Protein AF-A0A4R6Y4E1-F1 (afdb_monomer_lite)

Sequence (152 aa):
MNLIAGKPDPKTITSSATFGTSAPVRHVVDASTGERIGWIRPSKTGWIEWRAFTRQGLERTEAEALEAMAAAVLEYRACEAADAAHVAEVLSLPEPERTARRNRDKAAVAVEIERSRSVIRQHDLDRAERALSEAEAELEIAMTISNRRAAA

Foldseek 3Di:
DDKDWADFDPVQWDADPVQGIFFGWTFIADPVPRDGQWIWGQDPVQWIWTDGDPDTDTHNDPVVRVVVSVVVVVVVVVVVVVVVVVVVVLVPDDPPLSVLVVQLVVLVVQLVVQVPDPDHDPVSNVVSVVSNVVSVVVNVVGVVVVVVVVVD

pLDDT: mean 92.82, std 6.61, range [64.56, 98.25]

Structure (mmCIF, N/CA/C/O backbone):
data_AF-A0A4R6Y4E1-F1
#
_entry.id   AF-A0A4R6Y4E1-F1
#
loop_
_atom_site.group_PDB
_atom_site.id
_atom_site.type_symbol
_atom_site.label_atom_id
_atom_site.label_alt_id
_atom_site.label_comp_id
_atom_site.label_asym_id
_atom_site.label_entity_id
_atom_site.label_seq_id
_atom_site.pdbx_PDB_ins_code
_atom_site.Cartn_x
_atom_site.Cartn_y
_atom_site.Cartn_z
_atom_site.occupancy
_atom_site.B_iso_or_equiv
_atom_site.auth_seq_id
_atom_site.auth_comp_id
_atom_site.auth_asym_id
_atom_site.auth_atom_id
_atom_site.pdbx_PDB_model_num
ATOM 1 N N . MET A 1 1 ? -16.905 -10.824 4.364 1.00 84.44 1 MET A N 1
ATOM 2 C CA . MET A 1 1 ? -15.901 -11.131 5.406 1.00 84.44 1 MET A CA 1
ATOM 3 C C . MET A 1 1 ? -16.597 -11.089 6.754 1.00 84.44 1 MET A C 1
ATOM 5 O O . MET A 1 1 ? -17.468 -10.245 6.911 1.00 84.44 1 MET A O 1
ATOM 9 N N . ASN A 1 2 ? -16.280 -11.996 7.680 1.00 91.38 2 ASN A N 1
ATOM 10 C CA . ASN A 1 2 ? -16.946 -12.058 8.983 1.00 91.38 2 ASN A CA 1
ATOM 11 C C . ASN A 1 2 ? -15.935 -11.740 10.087 1.00 91.38 2 ASN A C 1
ATOM 13 O O . ASN A 1 2 ? -15.130 -12.597 10.444 1.00 91.38 2 ASN A O 1
ATOM 17 N N . LEU A 1 3 ? -15.938 -10.502 10.578 1.00 94.62 3 LEU A N 1
ATOM 18 C CA . LEU A 1 3 ? -14.987 -10.051 11.590 1.00 94.62 3 LEU A CA 1
ATOM 19 C C . LEU A 1 3 ? -15.568 -10.205 12.991 1.00 94.62 3 LEU A C 1
ATOM 21 O O . LEU A 1 3 ? -16.689 -9.779 13.256 1.00 94.62 3 LEU A O 1
ATOM 25 N N . ILE A 1 4 ? -14.780 -10.777 13.899 1.00 94.88 4 ILE A N 1
ATOM 26 C CA . ILE A 1 4 ? -15.177 -10.975 15.293 1.00 94.88 4 ILE A CA 1
ATOM 27 C C . ILE A 1 4 ? -14.110 -10.384 16.207 1.00 94.88 4 ILE A C 1
ATOM 29 O O . ILE A 1 4 ? -12.931 -10.734 16.126 1.00 94.88 4 ILE A O 1
ATOM 33 N N . ALA A 1 5 ? -14.535 -9.504 17.111 1.00 93.94 5 ALA A N 1
ATOM 34 C CA . ALA A 1 5 ? -13.683 -8.972 18.162 1.00 93.94 5 ALA A CA 1
ATOM 35 C C . ALA A 1 5 ? -13.649 -9.921 19.368 1.00 93.94 5 ALA A C 1
ATOM 37 O O . ALA A 1 5 ? -14.664 -10.176 20.020 1.00 93.94 5 ALA A O 1
ATOM 38 N N . GLY A 1 6 ? -12.457 -10.413 19.690 1.00 92.62 6 GLY A N 1
ATOM 39 C CA . GLY A 1 6 ? -12.200 -11.307 20.810 1.00 92.62 6 GLY A CA 1
ATOM 40 C C . GLY A 1 6 ? -12.301 -10.634 22.179 1.00 92.62 6 GLY A C 1
ATOM 41 O O . GLY A 1 6 ? -12.754 -9.495 22.332 1.00 92.62 6 GLY A O 1
ATOM 42 N N . LYS A 1 7 ? -11.864 -11.363 23.208 1.00 92.81 7 LYS A N 1
ATOM 43 C CA . LYS A 1 7 ? -11.834 -10.853 24.584 1.00 92.81 7 LYS A CA 1
ATOM 44 C C . LYS A 1 7 ? -10.798 -9.726 24.727 1.00 92.81 7 LYS A C 1
ATOM 46 O O . LYS A 1 7 ? -9.799 -9.741 24.005 1.00 92.81 7 LYS A O 1
ATOM 51 N N . PRO A 1 8 ? -11.010 -8.768 25.646 1.00 92.81 8 PRO A N 1
ATOM 52 C CA . PRO A 1 8 ? -10.024 -7.727 25.910 1.00 92.81 8 PRO A CA 1
ATOM 53 C C . PRO A 1 8 ? -8.706 -8.327 26.405 1.00 92.81 8 PRO A C 1
ATOM 55 O O . PRO A 1 8 ? -8.720 -9.188 27.286 1.00 92.81 8 PRO A O 1
ATOM 58 N N . ASP A 1 9 ? -7.582 -7.863 25.863 1.00 91.12 9 ASP A N 1
ATOM 59 C CA . ASP A 1 9 ? -6.246 -8.227 26.327 1.00 91.12 9 ASP A CA 1
ATOM 60 C C . ASP A 1 9 ? -5.785 -7.232 27.407 1.00 91.12 9 ASP A C 1
ATOM 62 O O . ASP A 1 9 ? -5.409 -6.098 27.085 1.00 91.12 9 ASP A O 1
ATOM 66 N N . PRO A 1 10 ? -5.773 -7.622 28.694 1.00 88.38 10 PRO A N 1
ATOM 67 C CA . PRO A 1 10 ? -5.401 -6.726 29.783 1.00 88.38 10 PRO A CA 1
ATOM 68 C C . PRO A 1 10 ? -3.941 -6.261 29.708 1.00 88.38 10 PRO A C 1
ATOM 70 O O . PRO A 1 10 ? -3.612 -5.226 30.281 1.00 88.38 10 PRO A O 1
ATOM 73 N N . LYS A 1 11 ? -3.062 -6.965 28.979 1.00 88.94 11 LYS A N 1
ATOM 74 C CA . LYS A 1 11 ? -1.655 -6.562 28.814 1.00 88.94 11 LYS A CA 1
ATOM 75 C C . LYS A 1 11 ? -1.486 -5.323 27.938 1.00 88.94 11 LYS A C 1
ATOM 77 O O . LYS A 1 11 ? -0.417 -4.724 27.928 1.00 88.94 11 LYS A O 1
ATOM 82 N N . THR A 1 12 ? -2.524 -4.946 27.197 1.00 87.25 12 THR A N 1
ATOM 83 C CA . THR A 1 12 ? -2.503 -3.782 26.300 1.00 87.25 12 THR A CA 1
ATOM 84 C C . THR A 1 12 ? -2.957 -2.490 26.976 1.00 87.25 12 THR A C 1
ATOM 86 O O . THR A 1 12 ? -2.965 -1.436 26.341 1.00 87.25 12 THR A O 1
ATOM 89 N N . ILE A 1 13 ? -3.315 -2.556 28.261 1.00 84.69 13 ILE A N 1
ATOM 90 C CA . ILE A 1 13 ? -3.649 -1.383 29.061 1.00 84.69 13 ILE A CA 1
ATOM 91 C C . ILE A 1 13 ? -2.399 -0.520 29.205 1.00 84.69 13 ILE A C 1
ATOM 93 O O . ILE A 1 13 ? -1.373 -0.957 29.724 1.00 84.69 13 ILE A O 1
ATOM 97 N N . THR A 1 14 ? -2.503 0.734 28.783 1.00 79.31 14 THR A N 1
ATOM 98 C CA . THR A 1 14 ? -1.469 1.744 29.007 1.00 79.31 14 THR A CA 1
ATOM 99 C C . THR A 1 14 ? -1.999 2.815 29.944 1.00 79.31 14 THR A C 1
ATOM 101 O O . THR A 1 14 ? -3.106 3.315 29.772 1.00 79.31 14 THR A O 1
ATOM 104 N N . SER A 1 15 ? -1.215 3.182 30.954 1.00 78.12 15 SER A N 1
ATOM 105 C CA . SER A 1 15 ? -1.533 4.292 31.852 1.00 78.12 15 SER A CA 1
ATOM 106 C C . SER A 1 15 ? -0.541 5.426 31.650 1.00 78.12 15 SER A C 1
ATOM 108 O O . SER A 1 15 ? 0.667 5.223 31.752 1.00 78.12 15 SER A O 1
ATOM 110 N N . SER A 1 16 ? -1.050 6.625 31.394 1.00 73.19 16 SER A N 1
ATOM 111 C CA . SER A 1 16 ? -0.264 7.856 31.337 1.00 73.19 16 SER A CA 1
ATOM 112 C C . SER A 1 16 ? -0.762 8.826 32.402 1.00 73.19 16 SER A C 1
ATOM 114 O O . SER A 1 16 ? -1.966 8.922 32.627 1.00 73.19 16 SER A O 1
ATOM 116 N N . ALA A 1 17 ? 0.138 9.586 33.029 1.00 70.88 17 ALA A N 1
ATOM 117 C CA . ALA A 1 17 ? -0.254 10.669 33.934 1.00 70.88 17 ALA A CA 1
ATOM 118 C C . ALA A 1 17 ? -1.079 11.753 33.210 1.00 70.88 17 ALA A C 1
ATOM 120 O O . ALA A 1 17 ? -1.990 12.330 33.793 1.00 70.88 17 ALA A O 1
ATOM 121 N N . THR A 1 18 ? -0.793 11.991 31.926 1.00 68.31 18 THR A N 1
ATOM 122 C CA . THR A 1 18 ? -1.455 13.012 31.101 1.00 68.31 18 THR A CA 1
ATOM 123 C C . THR A 1 18 ? -2.766 12.510 30.504 1.00 68.31 18 THR A C 1
ATOM 125 O O . THR A 1 18 ? -3.756 13.232 30.479 1.00 68.31 18 THR A O 1
ATOM 128 N N . PHE A 1 19 ? -2.787 11.263 30.027 1.00 65.75 19 PHE A N 1
ATOM 129 C CA . PHE A 1 19 ? -3.925 10.716 29.279 1.00 65.75 19 PHE A CA 1
ATOM 130 C C . PHE A 1 19 ? -4.743 9.697 30.072 1.00 65.75 19 PHE A C 1
ATOM 132 O O . PHE A 1 19 ? -5.717 9.163 29.550 1.00 65.75 19 PHE A O 1
ATOM 139 N N . GLY A 1 20 ? -4.388 9.436 31.334 1.00 75.31 20 GLY A N 1
ATOM 140 C CA . GLY A 1 20 ? -4.954 8.403 32.204 1.00 75.31 20 GLY A CA 1
ATOM 141 C C . GLY A 1 20 ? -4.787 6.984 31.648 1.00 75.31 20 GLY A C 1
ATOM 142 O O . GLY A 1 20 ? -3.967 6.731 30.769 1.00 75.31 20 GLY A O 1
ATOM 143 N N . THR A 1 21 ? -5.589 6.051 32.159 1.00 82.12 21 THR A N 1
ATOM 144 C CA . THR A 1 21 ? -5.585 4.645 31.718 1.00 82.12 21 THR A CA 1
ATOM 145 C C . THR A 1 21 ? -6.402 4.457 30.440 1.00 82.12 21 THR A C 1
ATOM 147 O O . THR A 1 21 ? -7.532 4.941 30.364 1.00 82.12 21 THR A O 1
ATOM 150 N N . SER A 1 22 ? -5.837 3.784 29.438 1.00 84.44 22 SER A N 1
ATOM 151 C CA . SER A 1 22 ? -6.516 3.372 28.208 1.00 84.44 22 SER A CA 1
ATOM 152 C C . SER A 1 22 ? -7.258 2.048 28.408 1.00 84.44 22 SER A C 1
ATOM 154 O O . SER A 1 22 ? -6.874 1.219 29.236 1.00 84.44 22 SER A O 1
ATOM 156 N N . ALA A 1 23 ? -8.349 1.853 27.665 1.00 87.94 23 ALA A N 1
ATOM 157 C CA . ALA A 1 23 ? -9.066 0.586 27.690 1.00 87.94 23 ALA A CA 1
ATOM 158 C C . ALA A 1 23 ? -8.222 -0.526 27.034 1.00 87.94 23 ALA A C 1
ATOM 160 O O . ALA A 1 23 ? -7.508 -0.255 26.060 1.00 87.94 23 ALA A O 1
ATOM 161 N N . PRO A 1 24 ? -8.319 -1.774 27.528 1.00 91.69 24 PRO A N 1
ATOM 162 C CA . PRO A 1 24 ? -7.678 -2.910 26.886 1.00 91.69 24 PRO A CA 1
ATOM 163 C C . PRO A 1 24 ? -8.207 -3.100 25.464 1.00 91.69 24 PRO A C 1
ATOM 165 O O . PRO A 1 24 ? -9.400 -2.972 25.181 1.00 91.69 24 PRO A O 1
ATOM 168 N N . VAL A 1 25 ? -7.291 -3.450 24.578 1.00 93.75 25 VAL A N 1
ATOM 169 C CA . VAL A 1 25 ? -7.544 -3.748 23.180 1.00 93.75 25 VAL A CA 1
ATOM 170 C C . VAL A 1 25 ? -8.214 -5.115 23.042 1.00 93.75 25 VAL A C 1
ATOM 172 O O . VAL A 1 25 ? -7.837 -6.077 23.706 1.00 93.75 25 VAL A O 1
ATOM 175 N N . ARG A 1 26 ? -9.182 -5.227 22.134 1.00 96.06 26 ARG A N 1
ATOM 176 C CA . ARG A 1 26 ? -9.767 -6.494 21.680 1.00 96.06 26 ARG A CA 1
ATOM 177 C C . ARG A 1 26 ? -9.242 -6.801 20.287 1.00 96.06 26 ARG A C 1
ATOM 179 O O . ARG A 1 26 ? -9.393 -5.994 19.371 1.00 96.06 26 ARG A O 1
ATOM 186 N N . HIS A 1 27 ? -8.608 -7.957 20.116 1.00 95.75 27 HIS A N 1
ATOM 187 C CA . HIS A 1 27 ? -8.137 -8.382 18.800 1.00 95.75 27 HIS A CA 1
ATOM 188 C C . HIS A 1 27 ? -9.301 -8.788 17.912 1.00 95.75 27 HIS A C 1
ATOM 190 O O . HIS A 1 27 ? -10.202 -9.492 18.359 1.00 95.75 27 HIS A O 1
ATOM 196 N N . VAL A 1 28 ? -9.257 -8.353 16.659 1.00 96.88 28 VAL A N 1
ATOM 197 C CA . VAL A 1 28 ? -10.250 -8.705 15.650 1.00 96.88 28 VAL A CA 1
ATOM 198 C C . VAL A 1 28 ? -9.657 -9.765 14.743 1.00 96.88 28 VAL A C 1
ATOM 200 O O . VAL A 1 28 ? -8.541 -9.604 14.236 1.00 96.88 28 VAL A O 1
ATOM 203 N N . VAL A 1 29 ? -10.411 -10.842 14.556 1.00 96.38 29 VAL A N 1
ATOM 204 C CA . VAL A 1 29 ? -10.063 -11.944 13.663 1.00 96.38 29 VAL A CA 1
ATOM 205 C C . VAL A 1 29 ? -11.102 -12.070 12.560 1.00 96.38 29 VAL A C 1
ATOM 207 O O . VAL A 1 29 ? -12.289 -11.829 12.789 1.00 96.38 29 VAL A O 1
ATOM 210 N N . ASP A 1 30 ? -10.661 -12.459 11.371 1.00 94.81 30 ASP A N 1
ATOM 211 C CA . ASP A 1 30 ? -11.560 -12.962 10.339 1.00 94.81 30 ASP A CA 1
ATOM 212 C C . ASP A 1 30 ? -11.957 -14.390 10.718 1.00 94.81 30 ASP A C 1
ATOM 214 O O . ASP A 1 30 ? -11.129 -15.299 10.748 1.00 94.81 30 ASP A O 1
ATOM 218 N N . ALA A 1 31 ? -13.230 -14.593 11.043 1.00 93.38 31 ALA A N 1
ATOM 219 C CA . ALA A 1 31 ? -13.754 -15.877 11.492 1.00 93.38 31 ALA A CA 1
ATOM 220 C C . ALA A 1 31 ? -13.645 -16.975 10.427 1.00 93.38 31 ALA A C 1
ATOM 222 O O . ALA A 1 31 ? -13.671 -18.155 10.766 1.00 93.38 31 ALA A O 1
ATOM 223 N N . SER A 1 32 ? -13.545 -16.596 9.149 1.00 91.81 32 SER A N 1
ATOM 224 C CA . SER A 1 32 ? -13.456 -17.551 8.045 1.00 91.81 32 SER A CA 1
ATOM 225 C C . SER A 1 32 ? -12.044 -18.101 7.835 1.00 91.81 32 SER A C 1
ATOM 227 O O . SER A 1 32 ? -11.894 -19.256 7.446 1.00 91.81 32 SER A O 1
ATOM 229 N N . THR A 1 33 ? -11.012 -17.307 8.126 1.00 91.31 33 THR A N 1
ATOM 230 C CA . THR A 1 33 ? -9.603 -17.675 7.900 1.00 91.31 33 THR A CA 1
ATOM 231 C C . THR A 1 33 ? -8.818 -17.878 9.196 1.00 91.31 33 THR A C 1
ATOM 233 O O . THR A 1 33 ? -7.735 -18.456 9.175 1.00 91.31 33 THR A O 1
ATOM 236 N N . GLY A 1 34 ? -9.335 -17.391 10.328 1.00 91.81 34 GLY A N 1
ATOM 237 C CA . GLY A 1 34 ? -8.609 -17.309 11.596 1.00 91.81 34 GLY A CA 1
ATOM 238 C C . GLY A 1 34 ? -7.533 -16.218 11.618 1.00 91.81 34 GLY A C 1
ATOM 239 O O . GLY A 1 34 ? -6.804 -16.097 12.604 1.00 91.81 34 GLY A O 1
ATOM 240 N N . GLU A 1 35 ? -7.413 -15.421 10.554 1.00 93.00 35 GLU A N 1
ATOM 241 C CA . GLU A 1 35 ? -6.395 -14.384 10.438 1.00 93.00 35 GLU A CA 1
ATOM 242 C C . GLU A 1 35 ? -6.661 -13.249 11.429 1.00 93.00 35 GLU A C 1
ATOM 244 O O . GLU A 1 35 ? -7.777 -12.736 11.543 1.00 93.00 35 GLU A O 1
ATOM 249 N N . ARG A 1 36 ? -5.610 -12.807 12.124 1.00 93.94 36 ARG A N 1
ATOM 250 C CA . ARG A 1 36 ? -5.670 -11.599 12.944 1.00 93.94 36 ARG A CA 1
ATOM 251 C C . ARG A 1 36 ? -5.587 -10.367 12.048 1.00 93.94 36 ARG A C 1
ATOM 253 O O . ARG A 1 36 ? -4.513 -9.994 11.595 1.00 93.94 36 ARG A O 1
ATOM 260 N N . ILE A 1 37 ? -6.722 -9.701 11.892 1.00 95.31 37 ILE A N 1
AT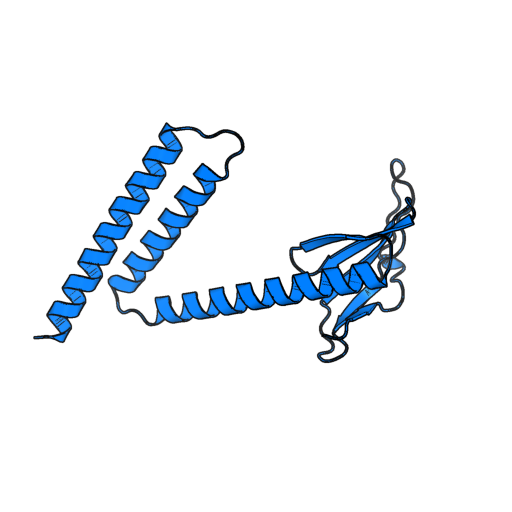OM 261 C CA . ILE A 1 37 ? -6.887 -8.512 11.052 1.00 95.31 37 ILE A CA 1
ATOM 262 C C . ILE A 1 37 ? -6.375 -7.247 11.739 1.00 95.31 37 ILE A C 1
ATOM 264 O O . ILE A 1 37 ? -5.824 -6.340 11.113 1.00 95.31 37 ILE A O 1
ATOM 268 N N . GLY A 1 38 ? -6.574 -7.161 13.051 1.00 95.81 38 GLY A N 1
ATOM 269 C CA . GLY A 1 38 ? -6.257 -5.941 13.766 1.00 95.81 38 GLY A CA 1
ATOM 270 C C . GLY A 1 38 ? -6.865 -5.905 15.147 1.00 95.81 38 GLY A C 1
ATOM 271 O O . GLY A 1 38 ? -6.825 -6.895 15.889 1.00 95.81 38 GLY A O 1
ATOM 272 N N . TRP A 1 39 ? -7.378 -4.741 15.522 1.00 96.69 39 TRP A N 1
ATOM 273 C CA . TRP A 1 39 ? -7.927 -4.543 16.845 1.00 96.69 39 TRP A CA 1
ATOM 274 C C . TRP A 1 39 ? -8.911 -3.382 16.961 1.00 96.69 39 TRP A C 1
ATOM 276 O O . TRP A 1 39 ? -8.865 -2.440 16.175 1.00 96.69 39 TRP A O 1
ATOM 286 N N . ILE A 1 40 ? -9.743 -3.447 18.003 1.00 96.94 40 ILE A N 1
ATOM 287 C CA . ILE A 1 40 ? -10.613 -2.361 18.461 1.00 96.94 40 ILE A CA 1
ATOM 288 C C . ILE A 1 40 ? -10.386 -2.066 19.945 1.00 96.94 40 ILE A C 1
ATOM 290 O O . ILE A 1 40 ? -9.982 -2.951 20.705 1.00 96.94 40 ILE A O 1
ATOM 294 N N . ARG A 1 41 ? -10.676 -0.844 20.389 1.00 94.44 41 ARG A N 1
ATOM 295 C CA . ARG A 1 41 ? -10.792 -0.507 21.814 1.00 94.44 41 ARG A CA 1
ATOM 296 C C . ARG A 1 41 ? -11.790 0.634 22.035 1.00 94.44 41 ARG A C 1
ATOM 298 O O . ARG A 1 41 ? -11.856 1.540 21.208 1.00 94.44 41 ARG A O 1
ATOM 305 N N . PRO A 1 42 ? -12.516 0.650 23.161 1.00 92.69 42 PRO A N 1
ATOM 306 C CA . PRO A 1 42 ? -13.278 1.824 23.563 1.00 92.69 42 PRO A CA 1
ATOM 307 C C . PRO A 1 42 ? -12.344 3.000 23.866 1.00 92.69 42 PRO A C 1
ATOM 309 O O . PRO A 1 42 ? -11.365 2.861 24.605 1.00 92.69 42 PRO A O 1
ATOM 312 N N . SER A 1 43 ? -12.660 4.166 23.321 1.00 89.00 43 SER A N 1
ATOM 313 C CA . SER A 1 43 ? -12.034 5.429 23.685 1.00 89.00 43 SER A CA 1
ATOM 314 C C . SER A 1 43 ? -12.682 5.998 24.951 1.00 89.00 43 SER A C 1
ATOM 316 O O . SER A 1 43 ? -13.782 5.617 25.360 1.00 89.00 43 SER A O 1
ATOM 318 N N . LYS A 1 44 ? -12.026 6.986 25.564 1.00 83.75 44 LYS A N 1
ATOM 319 C CA . LYS A 1 44 ? -12.582 7.706 26.724 1.00 83.75 44 LYS A CA 1
ATOM 320 C C . LYS A 1 44 ? -13.793 8.572 26.392 1.00 83.75 44 LYS A C 1
ATOM 322 O O . LYS A 1 44 ? -14.537 8.941 27.292 1.00 83.75 44 LYS A O 1
ATOM 327 N N . THR A 1 45 ? -13.971 8.916 25.121 1.00 84.62 45 THR A N 1
ATOM 328 C CA . THR A 1 45 ? -15.053 9.782 24.642 1.00 84.62 45 THR A CA 1
ATOM 329 C C . THR A 1 45 ? -16.292 8.993 24.217 1.00 84.62 45 THR A C 1
ATOM 331 O O . THR A 1 45 ? -17.234 9.587 23.701 1.00 84.62 45 THR A O 1
ATOM 334 N N . GLY A 1 46 ? -16.303 7.670 24.425 1.00 86.88 46 GLY A N 1
ATOM 335 C CA . GLY A 1 46 ? -17.416 6.791 24.057 1.00 86.88 46 GLY A CA 1
ATOM 336 C C . GLY A 1 46 ? -17.395 6.313 22.602 1.00 86.88 46 GLY A C 1
ATOM 337 O O . GLY A 1 46 ? -18.359 5.699 22.165 1.00 86.88 46 GLY A O 1
ATOM 338 N N . TRP A 1 47 ? -16.314 6.578 21.865 1.00 94.38 47 TRP A N 1
ATOM 339 C CA . TRP A 1 47 ? -16.107 6.083 20.500 1.00 94.38 47 TRP A CA 1
ATOM 340 C C . TRP A 1 47 ? -15.361 4.747 20.522 1.00 94.38 47 TRP A C 1
ATOM 342 O O . TRP A 1 47 ? -14.739 4.385 21.520 1.00 94.38 47 TRP A O 1
ATOM 352 N N . ILE A 1 48 ? -15.382 4.022 19.411 1.00 95.81 48 ILE A N 1
ATOM 353 C CA . ILE A 1 48 ? -14.590 2.815 19.192 1.00 95.81 48 ILE A CA 1
ATOM 354 C C . ILE A 1 48 ? -13.418 3.165 18.284 1.00 95.81 48 ILE A C 1
ATOM 356 O O . ILE A 1 48 ? -13.584 3.437 17.098 1.00 95.81 48 ILE A O 1
ATOM 360 N N . GLU A 1 49 ? -12.219 3.145 18.855 1.00 95.75 49 GLU A N 1
ATOM 361 C CA . GLU A 1 49 ? -10.980 3.214 18.092 1.00 95.75 49 GLU A CA 1
ATOM 362 C C . GLU A 1 49 ? -10.716 1.861 17.450 1.00 95.75 49 GLU A C 1
ATOM 364 O O . GLU A 1 49 ? -10.800 0.825 18.117 1.00 95.75 49 GLU A O 1
ATOM 369 N N . TRP A 1 50 ? -10.344 1.868 16.177 1.00 96.75 50 TRP A N 1
ATOM 370 C CA . TRP A 1 50 ? -10.047 0.652 15.441 1.00 96.75 50 TRP A CA 1
ATOM 371 C C . TRP A 1 50 ? -8.795 0.801 14.587 1.00 96.75 50 TRP A C 1
ATOM 373 O O . TRP A 1 50 ? -8.429 1.896 14.154 1.00 96.75 50 TRP A O 1
ATOM 383 N N . ARG A 1 51 ? -8.132 -0.327 14.332 1.00 96.44 51 ARG A N 1
ATOM 384 C CA . ARG A 1 51 ? -7.005 -0.424 13.404 1.00 96.44 51 ARG A CA 1
ATOM 385 C C . ARG A 1 51 ? -7.033 -1.758 12.674 1.00 96.44 51 ARG A C 1
ATOM 387 O O . ARG A 1 51 ? -7.108 -2.804 13.317 1.00 96.44 51 ARG A O 1
ATOM 394 N N . ALA A 1 52 ? -6.891 -1.708 11.354 1.00 96.25 52 ALA A N 1
ATOM 395 C CA . ALA A 1 52 ? -6.721 -2.860 10.474 1.00 96.25 52 ALA A CA 1
ATOM 396 C C . ALA A 1 52 ? -5.564 -2.568 9.510 1.00 96.25 52 ALA A C 1
ATOM 398 O O . ALA A 1 52 ? -5.613 -1.591 8.763 1.00 96.25 52 ALA A O 1
ATOM 399 N N . PHE A 1 53 ? -4.512 -3.388 9.547 1.00 91.12 53 PHE A N 1
ATOM 400 C CA . PHE A 1 53 ? -3.298 -3.189 8.744 1.00 91.12 53 PHE A CA 1
ATOM 401 C C . PHE A 1 53 ? -2.733 -1.749 8.838 1.00 91.12 53 PHE A C 1
ATOM 403 O O . PHE A 1 53 ? -2.306 -1.306 9.916 1.00 91.12 53 PHE A O 1
ATOM 410 N N . THR A 1 54 ? -2.721 -1.025 7.714 1.00 89.62 54 THR A N 1
ATOM 411 C CA . THR A 1 54 ? -2.224 0.352 7.560 1.00 89.62 54 THR A CA 1
ATOM 412 C C . THR A 1 54 ? -3.290 1.422 7.812 1.00 89.62 54 THR A C 1
ATOM 414 O O . THR A 1 54 ? -2.960 2.606 7.862 1.00 89.62 54 THR A O 1
ATOM 417 N N . ARG A 1 55 ? -4.556 1.035 8.010 1.00 95.12 55 ARG A N 1
ATOM 418 C CA . ARG A 1 55 ? -5.685 1.944 8.247 1.00 95.12 55 ARG A CA 1
ATOM 419 C C . ARG A 1 55 ? -6.100 1.935 9.718 1.00 95.12 55 ARG A C 1
ATOM 421 O O . ARG A 1 55 ? -6.019 0.919 10.411 1.00 95.12 55 ARG A O 1
ATOM 428 N N . GLN A 1 56 ? -6.565 3.082 10.194 1.00 96.06 56 GLN A N 1
ATOM 429 C CA . GLN A 1 56 ? -7.118 3.255 11.534 1.00 96.06 56 GLN A CA 1
ATOM 430 C C . GLN A 1 56 ? -8.219 4.313 11.513 1.00 96.06 56 GLN A C 1
ATOM 432 O O . GLN A 1 56 ? -8.213 5.185 10.641 1.00 96.06 56 GLN A O 1
ATOM 437 N N . GLY A 1 57 ? -9.120 4.258 12.488 1.00 96.00 57 GLY A N 1
ATOM 438 C CA . GLY A 1 57 ? -10.257 5.165 12.562 1.00 96.00 57 GLY A CA 1
ATOM 439 C C . GLY A 1 57 ? -10.960 5.159 13.915 1.00 96.00 57 GLY A C 1
ATOM 440 O O . GLY A 1 57 ? -10.487 4.571 14.893 1.00 96.00 57 GLY A O 1
ATOM 441 N N . LEU A 1 58 ? -12.083 5.870 13.950 1.00 96.62 58 LEU A N 1
ATOM 442 C CA . LEU A 1 58 ? -12.928 6.101 15.115 1.00 96.62 58 LEU A CA 1
ATOM 443 C C . LEU A 1 58 ? -14.385 6.012 14.666 1.00 96.62 58 LEU A C 1
ATOM 445 O O . LEU A 1 58 ? -14.821 6.863 13.900 1.00 96.62 58 LEU A O 1
ATOM 449 N N . GLU A 1 59 ? -15.135 5.047 15.194 1.00 97.25 59 GLU A N 1
ATOM 450 C CA . GLU A 1 59 ? -16.577 4.918 14.933 1.00 97.25 59 GLU A CA 1
ATOM 451 C C . GLU A 1 59 ? -17.398 5.057 16.211 1.00 97.25 59 GLU A C 1
ATOM 453 O O . GLU A 1 59 ? -16.855 5.040 17.319 1.00 97.25 59 GLU A O 1
ATOM 458 N N . ARG A 1 60 ? -18.720 5.207 16.090 1.00 95.31 60 ARG A N 1
ATOM 459 C CA . ARG A 1 60 ? -19.590 5.350 17.266 1.00 95.31 60 ARG A CA 1
ATOM 460 C C . ARG A 1 60 ? -19.938 4.007 17.883 1.00 95.31 60 ARG A C 1
ATOM 462 O O . ARG A 1 60 ? -20.160 3.935 19.089 1.00 95.31 60 ARG A O 1
ATOM 469 N N . THR A 1 61 ? -19.991 2.953 17.075 1.00 96.19 61 THR A N 1
ATOM 470 C CA . THR A 1 61 ? -20.343 1.609 17.538 1.00 96.19 61 THR A CA 1
ATOM 471 C C . THR A 1 61 ? -19.308 0.565 17.138 1.00 96.19 61 THR A C 1
ATOM 473 O O . THR A 1 61 ? -18.518 0.749 16.215 1.00 96.19 61 THR A O 1
ATOM 476 N N . GLU A 1 62 ? -19.311 -0.567 17.846 1.00 95.12 62 GLU A N 1
ATOM 477 C CA . GLU A 1 62 ? -18.459 -1.708 17.496 1.00 95.12 62 GLU A CA 1
ATOM 478 C C . GLU A 1 62 ? -18.828 -2.285 16.125 1.00 95.12 62 GLU A C 1
ATOM 480 O O . GLU A 1 62 ? -17.937 -2.661 15.374 1.00 95.12 62 GLU A O 1
ATOM 485 N N . ALA A 1 63 ? -20.119 -2.311 15.778 1.00 95.75 63 ALA A N 1
ATOM 486 C CA . ALA A 1 63 ? -20.579 -2.794 14.479 1.00 95.75 63 ALA A CA 1
ATOM 487 C C . ALA A 1 63 ? -20.031 -1.930 13.333 1.00 95.75 63 ALA A C 1
ATOM 489 O O . ALA A 1 63 ? -19.414 -2.464 12.417 1.00 95.75 63 ALA A O 1
ATOM 490 N N . GLU A 1 64 ? -20.160 -0.604 13.440 1.00 96.88 64 GLU A N 1
ATOM 491 C CA . GLU A 1 64 ? -19.591 0.340 12.468 1.00 96.88 64 GLU A CA 1
ATOM 492 C C . GLU A 1 64 ? -18.068 0.185 12.361 1.00 96.88 64 GLU A C 1
ATOM 494 O O . GLU A 1 64 ? -17.525 0.143 11.260 1.00 96.88 64 GLU A O 1
ATOM 499 N N . ALA A 1 65 ? -17.368 0.034 13.492 1.00 96.81 65 ALA A N 1
ATOM 500 C CA . ALA A 1 65 ? -15.922 -0.177 13.492 1.00 96.81 65 ALA A CA 1
ATOM 501 C C . ALA A 1 65 ? -15.530 -1.468 12.760 1.00 96.81 65 ALA A C 1
ATOM 503 O O . ALA A 1 65 ? -14.573 -1.472 11.989 1.00 96.81 65 ALA A O 1
ATOM 504 N N . LEU A 1 66 ? -16.267 -2.562 12.967 1.00 96.75 66 LEU A N 1
ATOM 505 C CA . LEU A 1 66 ? -16.020 -3.824 12.270 1.00 96.75 66 LEU A CA 1
ATOM 506 C C . LEU A 1 66 ? -16.337 -3.724 10.770 1.00 96.75 66 LEU A C 1
ATOM 508 O O . LEU A 1 66 ? -15.600 -4.294 9.967 1.00 96.75 66 LEU A O 1
ATOM 512 N N . GLU A 1 67 ? -17.369 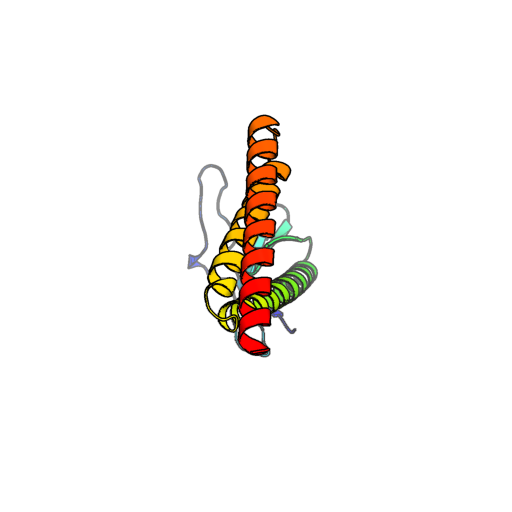-2.982 10.371 1.00 96.81 67 GLU A N 1
ATOM 513 C CA . GLU A 1 67 ? -17.666 -2.714 8.957 1.00 96.81 67 GLU A CA 1
ATOM 514 C C . GLU A 1 67 ? -16.573 -1.863 8.293 1.00 96.81 67 GLU A C 1
ATOM 516 O O . GLU A 1 67 ? -16.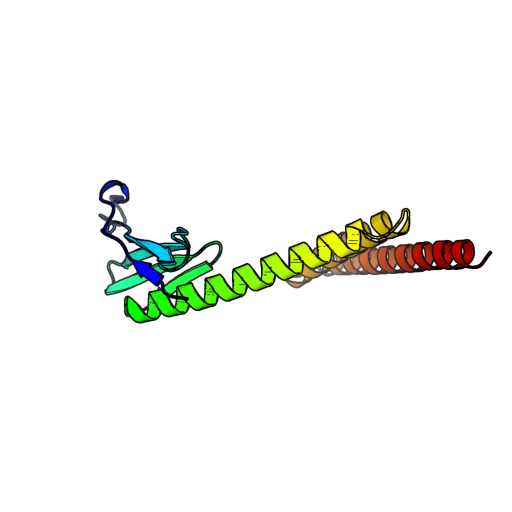080 -2.220 7.219 1.00 96.81 67 GLU A O 1
ATOM 521 N N . ALA A 1 68 ? -16.122 -0.794 8.954 1.00 96.69 68 ALA A N 1
ATOM 522 C CA . ALA A 1 68 ? -15.039 0.062 8.475 1.00 96.69 68 ALA A CA 1
ATOM 523 C C . ALA A 1 68 ? -13.713 -0.708 8.363 1.00 96.69 68 ALA A C 1
ATOM 525 O O . ALA A 1 68 ? -13.021 -0.632 7.343 1.00 96.69 68 ALA A O 1
ATOM 526 N N . MET A 1 69 ? -13.392 -1.530 9.370 1.00 97.38 69 MET A N 1
ATOM 527 C CA . MET A 1 69 ? -12.272 -2.468 9.303 1.00 97.38 69 MET A CA 1
ATOM 528 C C . MET A 1 69 ? -12.429 -3.425 8.124 1.00 97.38 69 MET A C 1
ATOM 530 O O . MET A 1 69 ? -11.452 -3.690 7.427 1.00 97.38 69 MET A O 1
ATOM 534 N N . ALA A 1 70 ? -13.636 -3.935 7.870 1.00 96.00 70 ALA A N 1
ATOM 535 C CA . ALA A 1 70 ? -13.851 -4.869 6.781 1.00 96.00 70 ALA A CA 1
ATOM 536 C C . ALA A 1 70 ? -13.616 -4.244 5.403 1.00 96.00 70 ALA A C 1
ATOM 538 O O . ALA A 1 70 ? -12.960 -4.860 4.560 1.00 96.00 70 ALA A O 1
ATOM 539 N N . ALA A 1 71 ? -14.081 -3.012 5.199 1.00 95.31 71 ALA A N 1
ATOM 540 C CA . ALA A 1 71 ? -13.800 -2.245 3.993 1.00 95.31 71 ALA A CA 1
ATOM 541 C C . ALA A 1 71 ? -12.291 -1.993 3.822 1.00 95.31 71 ALA A C 1
ATOM 543 O O . ALA A 1 71 ? -11.743 -2.269 2.756 1.00 95.31 71 ALA A O 1
ATOM 544 N N . ALA A 1 72 ? -11.603 -1.568 4.888 1.00 95.25 72 ALA A N 1
ATOM 545 C CA . ALA A 1 72 ? -10.163 -1.311 4.864 1.00 95.25 72 ALA A CA 1
ATOM 546 C C . ALA A 1 72 ? -9.332 -2.562 4.524 1.00 95.25 72 ALA A C 1
ATOM 548 O O . ALA A 1 72 ? -8.330 -2.475 3.818 1.00 95.25 72 ALA A O 1
ATOM 549 N N . VAL A 1 73 ? -9.744 -3.738 5.002 1.00 94.50 73 VAL A N 1
ATOM 550 C CA . VAL A 1 73 ? -9.093 -5.020 4.681 1.00 94.50 73 VAL A CA 1
ATOM 551 C C . VAL A 1 73 ? -9.270 -5.387 3.214 1.00 94.50 73 VAL A C 1
ATOM 553 O O . VAL A 1 73 ? -8.324 -5.858 2.588 1.00 94.50 73 VAL A O 1
ATOM 556 N N . LEU A 1 74 ? -10.474 -5.200 2.667 1.00 93.94 74 LEU A N 1
ATOM 557 C CA . LEU A 1 74 ? -10.742 -5.476 1.256 1.00 93.94 74 LEU A CA 1
ATOM 558 C C . LEU A 1 74 ? -9.936 -4.543 0.352 1.00 93.94 74 LEU A C 1
ATOM 560 O O . LEU A 1 74 ? -9.332 -5.017 -0.605 1.00 93.94 74 LEU A O 1
ATOM 564 N N . GLU A 1 75 ? -9.878 -3.255 0.691 1.00 94.38 75 GLU A N 1
ATOM 565 C CA . GLU A 1 75 ? -9.031 -2.277 0.005 1.00 94.38 75 GLU A CA 1
ATOM 566 C C . GLU A 1 75 ? -7.556 -2.696 0.063 1.00 94.38 75 GLU A C 1
ATOM 568 O O . GLU A 1 75 ? -6.910 -2.813 -0.974 1.00 94.38 75 GLU A O 1
ATOM 573 N N . TYR A 1 76 ? -7.040 -3.014 1.256 1.00 93.81 76 TYR A N 1
ATOM 574 C CA . TYR A 1 76 ? -5.652 -3.442 1.434 1.00 93.81 76 TYR A CA 1
ATOM 575 C C . TYR A 1 76 ? -5.315 -4.685 0.602 1.00 93.81 76 TYR A C 1
ATOM 577 O O . TYR A 1 76 ? -4.324 -4.695 -0.121 1.00 93.81 76 TYR A O 1
ATOM 585 N N . ARG A 1 77 ? -6.163 -5.720 0.646 1.00 93.19 77 ARG A N 1
ATOM 586 C CA . ARG A 1 77 ? -5.958 -6.950 -0.133 1.00 93.19 77 ARG A CA 1
ATOM 587 C C . ARG A 1 77 ? -6.042 -6.706 -1.641 1.00 93.19 77 ARG A C 1
ATOM 589 O O . ARG A 1 77 ? -5.321 -7.358 -2.389 1.00 93.19 77 ARG A O 1
ATOM 596 N N . ALA A 1 78 ? -6.902 -5.792 -2.091 1.00 94.00 78 ALA A N 1
ATOM 597 C CA . ALA A 1 78 ? -6.967 -5.406 -3.497 1.00 94.00 78 ALA A CA 1
ATOM 598 C C . ALA A 1 78 ? -5.678 -4.698 -3.943 1.00 94.00 78 ALA A C 1
ATOM 600 O O . ALA A 1 78 ? -5.153 -5.030 -5.005 1.00 94.00 78 ALA A O 1
ATOM 601 N N . CYS A 1 79 ? -5.136 -3.795 -3.118 1.00 93.69 79 CYS A N 1
ATOM 602 C CA . CYS A 1 79 ? -3.848 -3.150 -3.377 1.00 93.69 79 CYS A CA 1
ATOM 603 C C . CYS A 1 79 ? -2.700 -4.168 -3.408 1.00 93.69 79 CYS A C 1
ATOM 605 O O . CYS A 1 79 ? -1.953 -4.195 -4.375 1.00 93.69 79 CYS A O 1
ATOM 607 N N . GLU A 1 80 ? -2.611 -5.067 -2.424 1.00 94.12 80 GLU A N 1
ATOM 608 C CA . GLU A 1 80 ? -1.584 -6.122 -2.391 1.00 94.12 80 GLU A CA 1
ATOM 609 C C . GLU A 1 80 ? -1.655 -7.039 -3.622 1.00 94.12 80 GLU A C 1
ATOM 611 O O . GLU A 1 80 ? -0.631 -7.400 -4.200 1.00 94.12 80 GLU A O 1
ATOM 616 N N . ALA A 1 81 ? -2.863 -7.406 -4.060 1.00 95.00 81 ALA A N 1
ATOM 617 C CA . ALA A 1 81 ? -3.043 -8.211 -5.264 1.00 95.00 81 ALA A CA 1
ATOM 618 C C . ALA A 1 81 ? -2.609 -7.457 -6.533 1.00 95.00 81 ALA A C 1
ATOM 620 O O . ALA A 1 81 ? -1.986 -8.054 -7.414 1.00 95.00 81 ALA A O 1
ATOM 621 N N . ALA A 1 82 ? -2.914 -6.160 -6.624 1.00 95.06 82 ALA A N 1
ATOM 622 C CA . ALA A 1 82 ? -2.480 -5.311 -7.728 1.00 95.06 82 ALA A CA 1
ATOM 623 C C . ALA A 1 82 ? -0.952 -5.137 -7.745 1.00 95.06 82 ALA A C 1
ATOM 625 O O . ALA A 1 82 ? -0.335 -5.306 -8.796 1.00 95.06 82 ALA A O 1
ATOM 626 N N . ASP A 1 83 ? -0.334 -4.897 -6.586 1.00 94.25 83 ASP A N 1
ATOM 627 C CA . ASP A 1 83 ? 1.118 -4.777 -6.440 1.00 94.25 83 ASP A CA 1
ATOM 628 C C . ASP A 1 83 ? 1.821 -6.086 -6.819 1.00 94.25 83 ASP A C 1
ATOM 630 O O . ASP A 1 83 ? 2.801 -6.081 -7.567 1.00 94.25 83 ASP A O 1
ATOM 634 N N . ALA A 1 84 ? 1.296 -7.231 -6.373 1.00 95.50 84 ALA A N 1
ATOM 635 C CA . ALA A 1 84 ? 1.829 -8.540 -6.736 1.00 95.50 84 ALA A CA 1
ATOM 636 C C . ALA A 1 84 ? 1.726 -8.809 -8.248 1.00 95.50 84 ALA A C 1
ATOM 638 O O . ALA A 1 84 ? 2.679 -9.319 -8.845 1.00 95.50 84 ALA A O 1
ATOM 639 N N . ALA A 1 85 ? 0.602 -8.445 -8.876 1.00 96.56 85 ALA A N 1
ATOM 640 C CA . ALA A 1 85 ? 0.421 -8.560 -10.321 1.00 96.56 85 ALA A CA 1
ATOM 641 C C . ALA A 1 85 ? 1.404 -7.663 -11.090 1.00 96.56 85 ALA A C 1
ATOM 643 O O . ALA A 1 85 ? 2.049 -8.136 -12.026 1.00 96.56 85 ALA A O 1
ATOM 644 N N . HIS A 1 86 ? 1.589 -6.415 -10.647 1.00 95.31 86 HIS A N 1
ATOM 645 C CA . HIS A 1 86 ? 2.559 -5.482 -11.229 1.00 95.31 86 HIS A CA 1
ATOM 646 C C . HIS A 1 86 ? 3.990 -6.013 -11.116 1.00 95.31 86 HIS A C 1
ATOM 648 O O . HIS A 1 86 ? 4.733 -6.051 -12.094 1.00 95.31 86 HIS A O 1
ATOM 654 N N . VAL A 1 87 ? 4.387 -6.505 -9.939 1.00 95.62 87 VAL A N 1
ATOM 655 C CA . VAL A 1 87 ? 5.720 -7.092 -9.737 1.00 95.62 87 VAL A CA 1
ATOM 656 C C . VAL A 1 87 ? 5.934 -8.302 -10.648 1.00 95.62 87 VAL A C 1
ATOM 658 O O . VAL A 1 87 ? 7.010 -8.432 -11.238 1.00 95.62 87 VAL A O 1
ATOM 661 N N . ALA A 1 88 ? 4.931 -9.171 -10.791 1.00 97.06 88 ALA A N 1
ATOM 662 C CA . ALA A 1 88 ? 4.999 -10.322 -11.686 1.00 97.06 88 ALA A CA 1
ATOM 663 C C . ALA A 1 88 ? 5.135 -9.901 -13.160 1.00 97.06 88 ALA A C 1
ATOM 665 O O . ALA A 1 88 ? 5.990 -10.444 -13.864 1.00 97.06 88 ALA A O 1
ATOM 666 N N . GLU A 1 89 ? 4.361 -8.907 -13.609 1.00 96.19 89 GLU A N 1
ATOM 667 C CA . GLU A 1 89 ? 4.475 -8.323 -14.950 1.00 96.19 89 GLU A CA 1
ATOM 668 C C . GLU A 1 89 ? 5.897 -7.805 -15.192 1.00 96.19 89 GLU A C 1
ATOM 670 O O . GLU A 1 89 ? 6.565 -8.241 -16.131 1.00 96.19 89 GLU A O 1
ATOM 675 N N . VAL A 1 90 ? 6.412 -6.948 -14.305 1.00 96.19 90 VAL A N 1
ATOM 676 C CA . VAL A 1 90 ? 7.750 -6.358 -14.449 1.00 96.19 90 VAL A CA 1
ATOM 677 C C . VAL A 1 90 ? 8.835 -7.437 -14.463 1.00 96.19 90 VAL A C 1
ATOM 679 O O . VAL A 1 90 ? 9.753 -7.376 -15.278 1.00 96.19 90 VAL A O 1
ATOM 682 N N . LEU A 1 91 ? 8.753 -8.447 -13.592 1.00 95.44 91 LEU A N 1
ATOM 683 C CA . LEU A 1 91 ? 9.729 -9.542 -13.555 1.00 95.44 91 LEU A CA 1
ATOM 684 C C . LEU A 1 91 ? 9.703 -10.412 -14.817 1.00 95.44 91 LEU A C 1
ATOM 686 O O . LEU A 1 91 ? 10.744 -10.967 -15.179 1.00 95.44 91 LEU A O 1
ATOM 690 N N . SER A 1 92 ? 8.558 -10.502 -15.495 1.00 96.19 92 SER A N 1
ATOM 691 C CA . SER A 1 92 ? 8.426 -11.249 -16.748 1.00 96.19 92 SER A CA 1
ATOM 692 C C . SER A 1 92 ? 9.124 -10.577 -17.936 1.00 96.19 92 SER A C 1
ATOM 694 O O . SER A 1 92 ? 9.515 -11.269 -18.876 1.00 96.19 92 SER A O 1
ATOM 696 N N . LEU A 1 93 ? 9.351 -9.258 -17.879 1.00 94.31 93 LEU A N 1
ATOM 697 C CA . LEU A 1 93 ? 10.043 -8.522 -18.938 1.00 94.31 93 LEU A CA 1
ATOM 698 C C . LEU A 1 93 ? 11.507 -8.975 -19.064 1.00 94.31 93 LEU A C 1
ATOM 700 O O . LEU A 1 93 ? 12.157 -9.220 -18.040 1.00 94.31 93 LEU A O 1
ATOM 704 N N . PRO A 1 94 ? 12.065 -9.063 -20.283 1.00 94.50 94 PRO A N 1
ATOM 705 C CA . PRO A 1 94 ? 13.488 -9.316 -20.485 1.00 94.50 94 PRO A CA 1
ATOM 706 C C . PRO A 1 94 ? 14.337 -8.083 -20.125 1.00 94.50 94 PRO A C 1
ATOM 708 O O . PRO A 1 94 ? 13.841 -6.963 -20.010 1.00 94.50 94 PRO A O 1
ATOM 711 N N . GLU A 1 95 ? 15.651 -8.262 -19.972 1.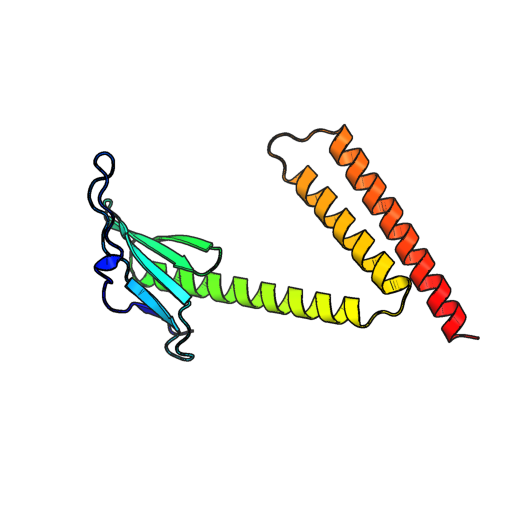00 92.81 95 GLU A N 1
ATOM 712 C CA . GLU A 1 95 ? 16.570 -7.115 -19.964 1.00 92.81 95 GLU A CA 1
ATOM 713 C C . GLU A 1 95 ? 16.817 -6.631 -21.406 1.00 92.81 95 GLU A C 1
ATOM 715 O O . GLU A 1 95 ? 16.948 -7.467 -22.307 1.00 92.81 95 GLU A O 1
ATOM 720 N N . PRO A 1 96 ? 16.927 -5.310 -21.658 1.00 94.25 96 PRO A N 1
ATOM 721 C CA . PRO A 1 96 ? 16.993 -4.209 -20.684 1.00 94.25 96 PRO A CA 1
ATOM 722 C C . PRO A 1 96 ? 15.631 -3.603 -20.280 1.00 94.25 96 PRO A C 1
ATOM 724 O O . PRO A 1 96 ? 15.594 -2.684 -19.461 1.00 94.25 96 PRO A O 1
ATOM 727 N N . GLU A 1 97 ? 14.514 -4.083 -20.840 1.00 95.81 97 GLU A N 1
ATOM 728 C CA . GLU A 1 97 ? 13.171 -3.521 -20.607 1.00 95.81 97 GLU A CA 1
ATOM 729 C C . GLU A 1 97 ? 12.773 -3.528 -19.134 1.00 95.81 97 GLU A C 1
ATOM 731 O O . GLU A 1 97 ? 12.223 -2.548 -18.637 1.00 95.81 97 GLU A O 1
ATOM 736 N N . ARG A 1 98 ? 13.086 -4.609 -18.416 1.00 96.81 98 ARG A N 1
ATOM 737 C CA . ARG A 1 98 ? 12.794 -4.732 -16.986 1.00 96.81 98 ARG A CA 1
ATOM 738 C C . ARG A 1 98 ? 13.436 -3.609 -16.179 1.00 96.81 98 ARG A C 1
ATOM 740 O O . ARG A 1 98 ? 12.770 -2.985 -15.351 1.00 96.81 98 ARG A O 1
ATOM 747 N N . THR A 1 99 ? 14.724 -3.354 -16.406 1.00 96.94 99 THR A N 1
ATOM 748 C CA . THR A 1 99 ? 15.447 -2.265 -15.742 1.00 96.94 99 THR A CA 1
ATOM 749 C C . THR A 1 99 ? 14.840 -0.910 -16.099 1.00 96.94 99 THR A C 1
ATOM 751 O O . THR A 1 99 ? 14.560 -0.113 -15.203 1.00 96.94 99 THR A O 1
ATOM 754 N N . ALA A 1 100 ? 14.556 -0.673 -17.381 1.00 96.69 100 ALA A N 1
ATOM 755 C CA . ALA A 1 100 ? 13.956 0.578 -17.834 1.00 96.69 100 ALA A CA 1
ATOM 756 C C . ALA A 1 100 ? 12.555 0.807 -17.227 1.00 96.69 100 ALA A C 1
ATOM 758 O O . ALA A 1 100 ? 12.257 1.898 -16.743 1.00 96.69 100 ALA A O 1
ATOM 759 N N . ARG A 1 101 ? 11.723 -0.241 -17.136 1.00 97.31 101 ARG A N 1
ATOM 760 C CA . ARG A 1 101 ? 10.395 -0.193 -16.503 1.00 97.31 101 ARG A CA 1
ATOM 761 C C . ARG A 1 101 ? 10.496 0.173 -15.023 1.00 97.31 101 ARG A C 1
ATOM 763 O O . ARG A 1 101 ? 9.797 1.074 -14.572 1.00 97.31 101 ARG A O 1
ATOM 770 N N . ARG A 1 102 ? 11.415 -0.454 -14.281 1.00 97.25 102 ARG A N 1
ATOM 771 C CA . ARG A 1 102 ? 11.664 -0.123 -12.865 1.00 97.25 102 ARG A CA 1
ATOM 772 C C . ARG A 1 102 ? 12.134 1.319 -12.673 1.00 97.25 102 ARG A C 1
ATOM 774 O O . ARG A 1 102 ? 11.710 1.973 -11.721 1.00 97.25 102 ARG A O 1
ATOM 781 N N . ASN A 1 103 ? 13.000 1.815 -13.557 1.00 97.31 103 ASN A N 1
ATOM 782 C CA . ASN A 1 103 ? 13.473 3.199 -13.508 1.00 97.31 103 ASN A CA 1
ATOM 783 C C . ASN A 1 103 ? 12.326 4.186 -13.738 1.00 97.31 103 ASN A C 1
ATOM 785 O O . ASN A 1 103 ? 12.194 5.151 -12.983 1.00 97.31 103 ASN A O 1
ATOM 789 N N . ARG A 1 104 ? 11.458 3.901 -14.715 1.00 98.00 104 ARG A N 1
ATOM 790 C CA . ARG A 1 104 ? 10.253 4.686 -14.981 1.00 98.00 104 ARG A CA 1
ATOM 791 C C . ARG A 1 104 ? 9.317 4.706 -13.777 1.00 98.00 104 ARG A C 1
ATOM 793 O O . ARG A 1 104 ? 8.887 5.781 -13.371 1.00 98.00 104 ARG A O 1
ATOM 800 N N . ASP A 1 105 ? 9.032 3.554 -13.172 1.00 97.38 105 ASP A N 1
ATOM 801 C CA . ASP A 1 105 ? 8.142 3.471 -12.005 1.00 97.38 105 ASP A CA 1
ATOM 802 C C . ASP A 1 105 ? 8.704 4.256 -10.812 1.00 97.38 105 ASP A C 1
ATOM 804 O O . ASP A 1 105 ? 7.989 5.023 -10.166 1.00 97.38 105 ASP A O 1
ATOM 808 N N . LYS A 1 106 ? 10.015 4.152 -10.565 1.00 97.25 106 LYS A N 1
ATOM 809 C CA . LYS A 1 106 ? 10.701 4.946 -9.537 1.00 97.25 106 LYS A CA 1
ATOM 810 C C . LYS A 1 106 ? 10.588 6.452 -9.803 1.00 97.25 106 LYS A C 1
ATOM 812 O O . LYS A 1 106 ? 10.374 7.218 -8.864 1.00 97.25 106 LYS A O 1
ATOM 817 N N . ALA A 1 107 ? 10.743 6.879 -11.056 1.00 97.31 107 ALA A N 1
ATOM 818 C CA . ALA A 1 107 ? 10.607 8.282 -11.435 1.00 97.31 107 ALA A CA 1
ATOM 819 C C . ALA A 1 107 ? 9.158 8.777 -11.279 1.00 97.31 107 ALA A C 1
ATOM 821 O O . ALA A 1 107 ? 8.940 9.876 -10.772 1.00 97.31 107 ALA A O 1
ATOM 822 N N . ALA A 1 108 ? 8.170 7.945 -11.615 1.00 97.75 108 ALA A N 1
ATOM 823 C CA . ALA A 1 108 ? 6.754 8.266 -11.445 1.00 97.75 108 ALA A CA 1
ATOM 824 C C . ALA A 1 108 ? 6.392 8.470 -9.965 1.00 97.75 108 ALA A C 1
ATOM 826 O O . ALA A 1 108 ? 5.746 9.458 -9.617 1.00 97.75 108 ALA A O 1
ATOM 827 N N . VAL A 1 109 ? 6.886 7.599 -9.076 1.00 97.12 109 VAL A N 1
ATOM 828 C CA . VAL A 1 109 ? 6.721 7.762 -7.621 1.00 97.12 109 VAL A CA 1
ATOM 829 C C . VAL A 1 109 ? 7.359 9.065 -7.130 1.00 97.12 109 VAL A C 1
ATOM 831 O O . VAL A 1 109 ? 6.776 9.751 -6.294 1.00 97.12 109 VAL A O 1
ATOM 834 N N . ALA A 1 110 ? 8.531 9.444 -7.650 1.00 96.25 110 ALA A N 1
ATOM 835 C CA . ALA A 1 110 ? 9.174 10.701 -7.271 1.00 96.25 110 ALA A CA 1
ATOM 836 C C . ALA A 1 110 ? 8.319 11.926 -7.646 1.00 96.25 110 ALA A C 1
ATOM 838 O O . ALA A 1 110 ? 8.176 12.831 -6.828 1.00 96.25 110 ALA A O 1
ATOM 839 N N . VAL A 1 111 ? 7.705 11.934 -8.835 1.00 97.62 111 VAL A N 1
ATOM 840 C CA . VAL A 1 111 ? 6.766 12.996 -9.245 1.00 97.62 111 VAL A CA 1
ATOM 841 C C . VAL A 1 111 ? 5.568 13.066 -8.299 1.00 97.62 111 VAL A C 1
ATOM 843 O O . VAL A 1 111 ? 5.206 14.153 -7.849 1.00 97.62 111 VAL A O 1
ATOM 846 N N . GLU A 1 112 ? 4.980 11.920 -7.952 1.00 97.25 112 GLU A N 1
ATOM 847 C CA . GLU A 1 112 ? 3.820 11.872 -7.058 1.00 97.25 112 GLU A CA 1
ATOM 848 C C . GLU A 1 112 ? 4.151 12.393 -5.652 1.00 97.25 112 GLU A C 1
ATOM 850 O O . GLU A 1 112 ? 3.379 13.156 -5.067 1.00 97.25 112 GLU A O 1
ATOM 855 N N . ILE A 1 113 ? 5.339 12.057 -5.135 1.00 95.62 113 ILE A N 1
ATOM 856 C CA . ILE A 1 113 ? 5.843 12.589 -3.864 1.00 95.62 113 ILE A CA 1
ATOM 857 C C . ILE A 1 113 ? 5.919 14.116 -3.915 1.00 95.62 113 ILE A C 1
ATOM 859 O O . ILE A 1 113 ? 5.446 14.767 -2.986 1.00 95.62 113 ILE A O 1
ATOM 863 N N . GLU A 1 114 ? 6.491 14.694 -4.975 1.00 96.56 114 GLU A N 1
ATOM 864 C CA . GLU A 1 114 ? 6.617 16.150 -5.110 1.00 96.56 114 GLU A CA 1
ATOM 865 C C . GLU A 1 114 ? 5.255 16.847 -5.216 1.00 96.56 114 GLU A C 1
ATOM 867 O O . GLU A 1 114 ? 5.051 17.883 -4.579 1.00 96.56 114 GLU A O 1
ATOM 872 N N . ARG A 1 115 ? 4.304 16.260 -5.955 1.00 95.62 115 ARG A N 1
ATOM 873 C CA . ARG A 1 115 ? 2.930 16.778 -6.094 1.00 95.62 115 ARG A CA 1
ATOM 874 C C . ARG A 1 115 ? 2.126 16.697 -4.799 1.00 95.62 115 ARG A C 1
ATOM 876 O O . ARG A 1 115 ? 1.297 17.565 -4.542 1.00 95.62 115 ARG A O 1
ATOM 883 N N . SER A 1 116 ? 2.400 15.691 -3.972 1.00 95.25 116 SER A N 1
ATOM 884 C CA . SER A 1 116 ? 1.739 15.476 -2.681 1.00 95.25 116 SER A CA 1
ATOM 885 C C . SER A 1 116 ? 2.334 16.299 -1.529 1.00 95.25 116 SER A C 1
ATOM 887 O O . SER A 1 116 ? 1.828 16.242 -0.404 1.00 95.25 116 SER A O 1
ATOM 889 N N . ARG A 1 117 ? 3.415 17.062 -1.753 1.00 93.88 117 ARG A N 1
ATOM 890 C CA . ARG A 1 117 ? 4.002 17.915 -0.707 1.00 93.88 117 ARG A CA 1
ATOM 891 C C . ARG A 1 117 ? 3.021 19.009 -0.288 1.00 93.88 117 ARG A C 1
ATOM 893 O O . ARG A 1 117 ? 2.417 19.680 -1.117 1.00 93.88 117 ARG A O 1
ATOM 900 N N . SER A 1 118 ? 2.956 19.275 1.016 1.00 93.69 118 SER A N 1
ATOM 901 C CA . SER A 1 118 ? 2.167 20.388 1.568 1.00 93.69 118 SER A CA 1
ATOM 902 C C . SER A 1 118 ? 2.636 21.763 1.078 1.00 93.69 118 SER A C 1
ATOM 904 O O . SER A 1 118 ? 1.842 22.695 0.998 1.00 93.69 118 SER A O 1
ATOM 906 N N . VAL A 1 119 ? 3.923 21.888 0.743 1.00 95.00 119 VAL A N 1
ATOM 907 C CA . VAL A 1 119 ? 4.506 23.055 0.078 1.00 95.00 119 VAL A CA 1
ATOM 908 C C . VAL A 1 119 ? 5.273 22.570 -1.144 1.00 95.00 119 VAL A C 1
ATOM 910 O O . VAL A 1 119 ? 6.316 21.923 -1.018 1.00 95.00 119 VAL A O 1
ATOM 913 N N . ILE A 1 120 ? 4.759 22.901 -2.326 1.00 93.56 120 ILE A N 1
ATOM 914 C CA . ILE A 1 120 ? 5.359 22.505 -3.599 1.00 93.56 120 ILE A CA 1
ATOM 915 C C . ILE A 1 120 ? 6.549 23.418 -3.898 1.00 93.56 120 ILE A C 1
ATOM 917 O O . ILE A 1 120 ? 6.422 24.641 -3.972 1.00 93.56 120 ILE A O 1
ATOM 921 N N . ARG A 1 121 ? 7.723 22.815 -4.090 1.00 94.62 121 ARG A N 1
ATOM 922 C CA . ARG A 1 121 ? 8.909 23.508 -4.602 1.00 94.62 121 ARG A CA 1
ATOM 923 C C . ARG A 1 121 ? 8.976 23.275 -6.101 1.00 94.62 121 ARG A C 1
ATOM 925 O O . ARG A 1 121 ? 9.357 22.189 -6.523 1.00 94.62 121 ARG A O 1
ATOM 932 N N . GLN A 1 122 ? 8.637 24.295 -6.887 1.00 95.94 122 GLN A N 1
ATOM 933 C CA . GLN A 1 122 ? 8.502 24.149 -8.340 1.00 95.94 122 GLN A CA 1
ATOM 934 C C . GLN A 1 122 ? 9.751 23.544 -8.997 1.00 95.94 122 GLN A C 1
ATOM 936 O O . GLN A 1 122 ? 9.638 22.614 -9.777 1.00 95.94 122 GLN A O 1
ATOM 941 N N . HIS A 1 123 ? 10.948 23.974 -8.591 1.00 96.75 123 HIS A N 1
ATOM 942 C CA . HIS A 1 123 ? 12.202 23.421 -9.111 1.00 96.75 123 HIS A CA 1
ATOM 943 C C . HIS A 1 123 ? 12.363 21.906 -8.868 1.00 96.75 123 HIS A C 1
ATOM 945 O O . HIS A 1 123 ? 12.888 21.195 -9.726 1.00 96.75 123 HIS A O 1
ATOM 951 N N . ASP A 1 124 ? 11.948 21.406 -7.699 1.00 96.31 124 ASP A N 1
ATOM 952 C CA . ASP A 1 124 ? 12.042 19.978 -7.373 1.00 96.31 124 ASP A CA 1
ATOM 953 C C . ASP A 1 124 ? 11.025 19.175 -8.197 1.00 96.31 124 ASP A C 1
ATOM 955 O O . ASP A 1 124 ? 11.372 18.120 -8.729 1.00 96.31 124 ASP A O 1
ATOM 959 N N . LEU A 1 125 ? 9.816 19.721 -8.376 1.00 96.50 125 LEU A N 1
ATOM 960 C CA . LEU A 1 125 ? 8.786 19.142 -9.237 1.00 96.50 125 LEU A CA 1
ATOM 961 C C . LEU A 1 125 ? 9.248 19.087 -10.702 1.00 96.50 125 LEU A C 1
ATOM 963 O O . LEU A 1 125 ? 9.250 18.010 -11.290 1.00 96.50 125 LEU A O 1
ATOM 967 N N . ASP A 1 126 ? 9.751 20.193 -11.255 1.00 97.81 126 ASP A N 1
ATOM 968 C CA . ASP A 1 126 ? 10.256 20.259 -12.635 1.00 97.81 126 ASP A CA 1
ATOM 969 C C . ASP A 1 126 ? 11.427 19.288 -12.862 1.00 97.81 126 ASP A C 1
ATOM 971 O O . ASP A 1 126 ? 11.645 18.770 -13.960 1.00 97.81 126 ASP A O 1
ATOM 975 N N . ARG A 1 127 ? 12.252 19.060 -11.833 1.00 97.62 127 ARG A N 1
ATOM 976 C CA . ARG A 1 127 ? 13.333 18.071 -11.887 1.00 97.62 127 ARG A CA 1
ATOM 977 C C . ARG A 1 127 ? 12.781 16.645 -11.894 1.00 97.62 127 ARG A C 1
ATOM 979 O O . ARG A 1 127 ? 13.287 15.826 -12.658 1.00 97.62 127 ARG A O 1
ATOM 986 N N . ALA A 1 128 ? 11.786 16.347 -11.062 1.00 96.88 128 ALA A N 1
ATOM 987 C CA . ALA A 1 128 ? 11.150 15.034 -11.021 1.00 96.88 128 ALA A CA 1
ATOM 988 C C . ALA A 1 128 ? 10.418 14.720 -12.336 1.00 96.88 128 ALA A C 1
ATOM 990 O O . ALA A 1 128 ? 10.563 13.623 -12.869 1.00 96.88 128 ALA A O 1
ATOM 991 N N . GLU A 1 129 ? 9.700 15.693 -12.903 1.00 97.94 129 GLU A N 1
ATOM 992 C CA . GLU A 1 129 ? 8.973 15.532 -14.168 1.00 97.94 129 GLU A CA 1
ATOM 993 C C . GLU A 1 129 ? 9.919 15.314 -15.354 1.00 97.94 129 GLU A C 1
ATOM 995 O O . GLU A 1 129 ? 9.670 14.440 -16.185 1.00 97.94 129 GLU A O 1
ATOM 1000 N N . ARG A 1 130 ? 11.058 16.020 -15.398 1.00 98.00 130 ARG A N 1
ATOM 1001 C CA . ARG A 1 130 ? 12.108 15.746 -16.393 1.00 98.00 130 ARG A CA 1
ATOM 1002 C C . ARG A 1 130 ? 12.680 14.338 -16.261 1.00 98.00 130 ARG A C 1
ATOM 1004 O O . ARG A 1 130 ? 12.792 13.645 -17.264 1.00 98.00 130 ARG A O 1
ATOM 1011 N N . ALA A 1 131 ? 12.983 13.896 -15.040 1.00 97.25 131 ALA A N 1
ATOM 1012 C CA . ALA A 1 131 ? 13.490 12.544 -14.806 1.00 97.25 131 ALA A CA 1
ATOM 1013 C C . ALA A 1 131 ? 12.477 11.458 -15.216 1.00 97.25 131 ALA A C 1
ATOM 1015 O O . ALA A 1 131 ? 12.873 10.416 -15.733 1.00 97.25 131 ALA A O 1
ATOM 1016 N N . LEU A 1 132 ? 11.174 11.699 -15.021 1.00 98.25 132 LEU A N 1
ATOM 1017 C CA . LEU A 1 132 ? 10.127 10.804 -15.518 1.00 98.25 132 LEU A CA 1
ATOM 1018 C C . LEU A 1 132 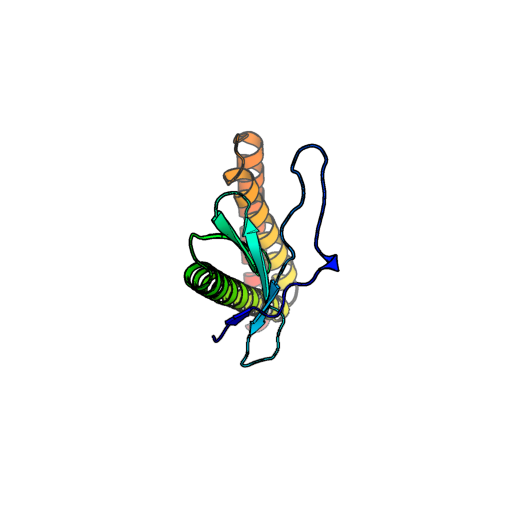? 10.106 10.765 -17.049 1.00 98.25 132 LEU A C 1
ATOM 1020 O O . LEU A 1 132 ? 10.105 9.677 -17.617 1.00 98.25 132 LEU A O 1
ATOM 1024 N N . SER A 1 133 ? 10.158 11.925 -17.707 1.00 98.25 133 SER A N 1
ATOM 1025 C CA . SER A 1 133 ? 10.197 11.998 -19.171 1.00 98.25 133 SER A CA 1
ATOM 1026 C C . SER A 1 133 ? 11.419 11.284 -19.763 1.00 98.25 133 SER A C 1
ATOM 1028 O O . SER A 1 133 ? 11.289 10.601 -20.777 1.00 98.25 133 SER A O 1
ATOM 1030 N N . GLU A 1 134 ? 12.593 11.412 -19.138 1.00 97.94 134 GLU A N 1
ATOM 1031 C CA . GLU A 1 134 ? 13.814 10.704 -19.547 1.00 97.94 134 GLU A CA 1
ATOM 1032 C C . GLU A 1 134 ? 13.655 9.182 -19.398 1.00 97.94 134 GLU A C 1
ATOM 1034 O O . GLU A 1 134 ? 13.945 8.435 -20.332 1.00 97.94 134 GLU A O 1
ATOM 1039 N N . ALA A 1 135 ? 13.121 8.713 -18.266 1.00 97.38 135 ALA A N 1
ATOM 1040 C CA . ALA A 1 135 ? 12.907 7.287 -18.024 1.00 97.38 135 ALA A CA 1
ATOM 1041 C C . ALA A 1 135 ? 11.839 6.667 -18.951 1.00 97.38 135 ALA A C 1
ATOM 1043 O O . ALA A 1 135 ? 11.948 5.500 -19.332 1.00 97.38 135 ALA A O 1
ATOM 1044 N N . GLU A 1 136 ? 10.812 7.430 -19.335 1.00 98.12 136 GLU A N 1
ATOM 1045 C CA . GLU A 1 136 ? 9.815 7.000 -20.324 1.00 98.12 136 GLU A CA 1
ATOM 1046 C C . GLU A 1 136 ? 10.436 6.837 -21.717 1.00 98.12 136 GLU A C 1
ATOM 1048 O O . GLU A 1 136 ? 10.189 5.825 -22.376 1.00 98.12 136 GLU A O 1
ATOM 1053 N N . ALA A 1 137 ? 11.316 7.758 -22.122 1.00 97.56 137 ALA A N 1
ATOM 1054 C CA . ALA A 1 137 ? 12.059 7.640 -23.374 1.00 97.56 137 ALA A CA 1
ATOM 1055 C C . ALA A 1 137 ? 13.022 6.436 -23.369 1.00 97.56 137 ALA A C 1
ATOM 1057 O O . ALA A 1 137 ? 13.097 5.691 -24.347 1.00 97.56 137 ALA A O 1
ATOM 1058 N N . GLU A 1 138 ? 13.737 6.196 -22.264 1.00 96.12 138 GLU A N 1
ATOM 1059 C CA . GLU A 1 138 ? 14.611 5.022 -22.116 1.00 96.12 138 GLU A CA 1
ATOM 1060 C C . GLU A 1 138 ? 13.841 3.704 -22.252 1.00 96.12 138 GLU A C 1
ATOM 1062 O O . GLU A 1 138 ? 14.307 2.767 -22.908 1.00 96.12 138 GLU A O 1
ATOM 1067 N N . LEU A 1 139 ? 12.649 3.632 -21.658 1.00 96.12 139 LEU A N 1
ATOM 1068 C CA . LEU A 1 139 ? 11.788 2.462 -21.755 1.00 96.12 139 LEU A CA 1
ATOM 1069 C C . LEU A 1 139 ? 11.292 2.228 -23.183 1.00 96.12 139 LEU A C 1
ATOM 1071 O O . LEU A 1 139 ? 11.346 1.096 -23.666 1.00 96.12 139 LEU A O 1
ATOM 1075 N N . GLU A 1 140 ? 10.866 3.280 -23.879 1.00 96.25 140 GLU A N 1
ATOM 1076 C CA . GLU A 1 140 ? 10.459 3.189 -25.283 1.00 96.25 140 GLU A CA 1
ATOM 1077 C C . GLU A 1 140 ? 11.602 2.665 -26.170 1.00 96.25 140 GLU A C 1
ATOM 1079 O O . GLU A 1 140 ? 11.404 1.769 -27.000 1.00 96.25 140 GLU A O 1
ATOM 1084 N N . ILE A 1 141 ? 12.826 3.159 -25.953 1.00 95.44 141 ILE A N 1
ATOM 1085 C CA . ILE A 1 141 ? 14.026 2.683 -26.650 1.00 95.44 141 ILE A CA 1
ATOM 1086 C C . ILE A 1 141 ? 14.279 1.201 -26.339 1.00 95.44 141 ILE A C 1
ATOM 1088 O O . ILE A 1 141 ? 14.497 0.412 -27.263 1.00 95.44 141 ILE A O 1
ATOM 1092 N N . ALA A 1 142 ? 14.225 0.805 -25.063 1.00 93.56 142 ALA A N 1
ATOM 1093 C CA . ALA A 1 142 ? 14.449 -0.575 -24.634 1.00 93.56 142 ALA A CA 1
ATOM 1094 C C . ALA A 1 142 ? 13.450 -1.548 -25.284 1.00 93.56 142 ALA A C 1
ATOM 1096 O O . ALA A 1 142 ? 13.862 -2.562 -25.858 1.00 93.56 142 ALA A O 1
ATOM 1097 N N . MET A 1 143 ? 12.160 -1.200 -25.276 1.00 92.50 143 MET A N 1
ATOM 1098 C CA . MET A 1 143 ? 11.100 -1.991 -25.909 1.00 92.50 143 MET A CA 1
ATOM 1099 C C . MET A 1 143 ? 11.280 -2.063 -27.432 1.00 92.50 143 MET A C 1
ATOM 1101 O O . MET A 1 143 ? 11.143 -3.128 -28.036 1.00 92.50 143 MET A O 1
ATOM 1105 N N . THR A 1 144 ? 11.661 -0.954 -28.072 1.00 93.38 144 THR A N 1
ATOM 1106 C CA . THR A 1 144 ? 11.901 -0.909 -29.524 1.00 93.38 144 THR A CA 1
ATOM 1107 C C . THR A 1 144 ? 13.059 -1.815 -29.945 1.00 93.38 144 THR A C 1
ATOM 1109 O O . THR A 1 144 ? 12.964 -2.518 -30.954 1.00 93.38 144 THR A O 1
ATOM 1112 N N . ILE A 1 145 ? 14.161 -1.823 -29.187 1.00 88.94 145 ILE A N 1
ATOM 1113 C CA . ILE A 1 145 ? 15.323 -2.682 -29.466 1.00 88.94 145 ILE A CA 1
ATOM 1114 C C . ILE A 1 145 ? 14.938 -4.159 -29.366 1.00 88.94 145 ILE A C 1
ATOM 1116 O O . ILE A 1 145 ? 15.318 -4.955 -30.225 1.00 88.94 145 ILE A O 1
ATOM 1120 N N . SER A 1 146 ? 14.183 -4.520 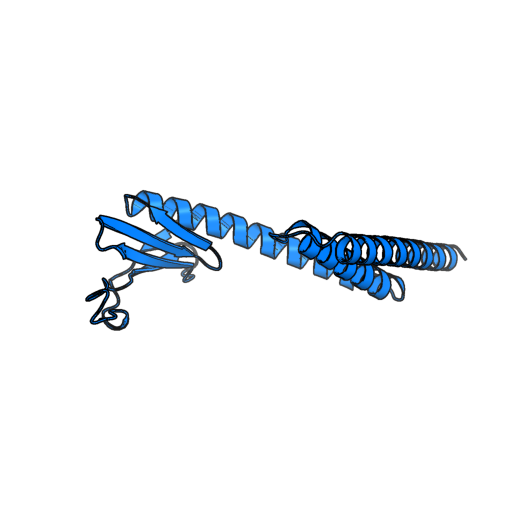-28.333 1.00 83.81 146 SER A N 1
ATOM 1121 C CA . SER A 1 146 ? 13.747 -5.895 -28.100 1.00 83.81 146 SER A CA 1
ATOM 1122 C C . SER A 1 146 ? 12.807 -6.399 -29.197 1.00 83.81 146 SER A C 1
ATOM 1124 O O . SER A 1 146 ? 13.057 -7.450 -29.788 1.00 83.81 146 SER A O 1
ATOM 1126 N N . ASN A 1 147 ? 11.823 -5.585 -29.595 1.00 84.50 147 ASN A N 1
ATOM 1127 C CA . ASN A 1 147 ? 10.914 -5.907 -30.698 1.00 84.50 147 ASN A CA 1
ATOM 1128 C C . ASN A 1 147 ? 11.651 -6.123 -32.026 1.00 84.50 147 ASN A C 1
ATOM 1130 O O . ASN A 1 147 ? 11.328 -7.042 -32.776 1.00 84.50 147 ASN A O 1
ATOM 1134 N N . ARG A 1 148 ? 12.681 -5.315 -32.315 1.00 84.19 148 ARG A N 1
ATOM 1135 C CA . ARG A 1 148 ? 13.516 -5.509 -33.512 1.00 84.19 148 ARG A CA 1
ATOM 1136 C C . ARG A 1 148 ? 14.317 -6.809 -33.463 1.00 84.19 148 ARG A C 1
ATOM 1138 O O . ARG A 1 148 ? 14.493 -7.431 -34.501 1.00 84.19 148 ARG A O 1
ATOM 1145 N N . ARG A 1 149 ? 14.797 -7.219 -32.285 1.00 78.25 149 ARG A N 1
ATOM 1146 C CA . ARG A 1 149 ? 15.523 -8.488 -32.108 1.00 78.25 149 ARG A CA 1
ATOM 1147 C C . ARG A 1 149 ? 14.615 -9.706 -32.237 1.00 78.25 149 ARG A C 1
ATOM 1149 O O . ARG A 1 149 ? 15.072 -10.723 -32.727 1.00 78.25 149 ARG A O 1
ATOM 1156 N N . ALA A 1 150 ? 13.359 -9.603 -31.812 1.00 77.19 150 ALA A N 1
ATOM 1157 C CA . ALA A 1 150 ? 12.389 -10.688 -31.937 1.00 77.19 150 ALA A CA 1
ATOM 1158 C C . ALA A 1 150 ? 11.898 -10.910 -33.383 1.00 77.19 150 ALA A C 1
ATOM 1160 O O . ALA A 1 150 ? 11.377 -11.977 -33.691 1.00 77.19 150 ALA A O 1
ATOM 1161 N N . ALA A 1 151 ? 12.040 -9.906 -34.256 1.00 73.75 151 ALA A N 1
ATOM 1162 C CA . ALA A 1 151 ? 11.587 -9.941 -35.648 1.00 73.75 151 ALA A CA 1
ATOM 1163 C C . ALA A 1 151 ? 12.672 -10.343 -36.670 1.00 73.75 151 ALA A C 1
ATOM 1165 O O . ALA A 1 151 ? 12.359 -10.449 -37.857 1.00 73.75 151 ALA A O 1
ATOM 1166 N N . ALA A 1 152 ? 13.924 -10.513 -36.234 1.00 64.56 152 ALA A N 1
ATOM 1167 C CA . ALA A 1 152 ? 15.078 -10.883 -37.060 1.00 64.56 152 ALA A CA 1
ATOM 1168 C C . ALA A 1 152 ? 15.448 -12.357 -36.858 1.00 64.56 152 ALA A C 1
ATOM 1170 O O . ALA A 1 152 ? 15.850 -12.991 -37.860 1.00 64.56 152 ALA A O 1
#

Radius of gyration: 23.3 Å; chains: 1; bounding box: 38×42×71 Å

Organism: NCBI:txid69279

Secondary structure (DSSP, 8-state):
--EEEEEEEGGG--EETTTEEPPPEEEEEETTT--EEEEEEE-TTS-EEEEETTEEEEESSHHHHHHHHHHHHHHHHHHHHHHHHHHHHHHHSPTTHHHHHHHHHHHHHHHHHHHT-SS--HHHHHHHHHHHHHHHHHHHHHHHHHHHHHT-